Protein AF-A0A965NK00-F1 (afdb_monomer_lite)

Secondary structure (DSSP, 8-state):
--HHHHHHHHHHHHHHHHHHHHHHHHHHHHHHT-EEETTEEE--SS-TTT---HHHHHHHHHHHHHHHHHHHS-GGG---HHHHHHHHHHHHHHHHHHHHHHHHHHHHHHHHHHHTT-PPPP-HHHHHHHHHHHHHHHHHHHHH-GGGG-

Radius of gyration: 17.89 Å; chains: 1; bounding box: 49×31×50 Å

Structure (mmCIF, N/CA/C/O backbone):
data_AF-A0A965NK00-F1
#
_entry.id   AF-A0A965NK00-F1
#
loop_
_atom_site.group_PDB
_atom_site.id
_atom_site.type_symbol
_atom_site.label_atom_id
_atom_site.label_alt_id
_atom_site.label_comp_id
_atom_site.label_asym_id
_atom_site.label_entity_id
_atom_site.label_seq_id
_atom_site.pdbx_PDB_ins_code
_atom_site.Cartn_x
_atom_site.Cartn_y
_atom_site.Cartn_z
_atom_site.occupancy
_atom_site.B_iso_or_equiv
_atom_site.auth_seq_id
_atom_site.auth_comp_id
_atom_site.auth_asym_id
_atom_site.auth_atom_id
_atom_site.pdbx_PDB_model_num
ATOM 1 N N . MET A 1 1 ? -27.324 5.530 15.790 1.00 60.22 1 MET A N 1
ATOM 2 C CA . MET A 1 1 ? -26.565 5.442 14.524 1.00 60.22 1 MET A CA 1
ATOM 3 C C . MET A 1 1 ? -27.501 5.157 13.369 1.00 60.22 1 MET A C 1
ATOM 5 O O . MET A 1 1 ? -28.249 4.186 13.435 1.00 60.22 1 MET A O 1
ATOM 9 N N . HIS A 1 2 ? -27.479 5.992 12.333 1.00 68.94 2 HIS A N 1
ATOM 10 C CA . HIS A 1 2 ? -28.323 5.793 11.159 1.00 68.94 2 HIS A CA 1
ATOM 11 C C . HIS A 1 2 ? -27.858 4.538 10.379 1.00 68.94 2 HIS A C 1
ATOM 13 O O . HIS A 1 2 ? -26.652 4.320 10.225 1.00 68.94 2 HIS A O 1
ATOM 19 N N . PRO A 1 3 ? -28.763 3.690 9.854 1.00 71.50 3 PRO A N 1
ATOM 20 C CA . PRO A 1 3 ? -28.403 2.465 9.123 1.00 71.50 3 PRO A CA 1
ATOM 21 C C . PRO A 1 3 ? -27.603 2.701 7.826 1.00 71.50 3 PRO A C 1
ATOM 23 O O . PRO A 1 3 ? -27.086 1.749 7.236 1.00 71.50 3 PRO A O 1
ATOM 26 N N . SER A 1 4 ? -27.510 3.948 7.359 1.00 72.31 4 SER A N 1
ATOM 27 C CA . SER A 1 4 ? -26.648 4.393 6.258 1.00 72.31 4 SER A CA 1
ATOM 28 C C . SER A 1 4 ? -25.178 4.500 6.682 1.00 72.31 4 SER A C 1
ATOM 30 O O . SER A 1 4 ? -24.312 3.990 5.974 1.00 72.31 4 SER A O 1
ATOM 32 N N . THR A 1 5 ? -24.895 5.063 7.860 1.00 76.69 5 THR A N 1
ATOM 33 C CA . THR A 1 5 ? -23.535 5.245 8.402 1.00 76.69 5 THR A CA 1
ATOM 34 C C . THR A 1 5 ? -22.829 3.904 8.609 1.00 76.69 5 THR A C 1
ATOM 36 O O . THR A 1 5 ? -21.706 3.701 8.151 1.00 76.69 5 THR A O 1
ATOM 39 N N . LEU A 1 6 ? -23.533 2.925 9.188 1.00 77.38 6 LEU A N 1
ATOM 40 C CA . LEU A 1 6 ? -23.012 1.566 9.387 1.00 77.38 6 LEU A CA 1
ATOM 41 C C . LEU A 1 6 ? -22.688 0.850 8.066 1.00 77.38 6 LEU A C 1
ATOM 43 O O . LEU A 1 6 ? -21.729 0.082 7.993 1.00 77.38 6 LEU A O 1
ATOM 47 N N . ARG A 1 7 ? -23.471 1.096 7.007 1.00 83.44 7 ARG A N 1
ATOM 48 C CA . ARG A 1 7 ? -23.182 0.564 5.667 1.00 83.44 7 ARG A CA 1
ATOM 49 C C . ARG A 1 7 ? -21.949 1.229 5.060 1.00 83.44 7 ARG A C 1
ATOM 51 O O . ARG A 1 7 ? -21.112 0.521 4.507 1.00 83.44 7 ARG A O 1
ATOM 58 N N . GLY A 1 8 ? -21.812 2.546 5.213 1.00 84.06 8 GLY A N 1
ATOM 59 C CA . GLY A 1 8 ? -20.642 3.299 4.755 1.00 84.06 8 GLY A CA 1
ATOM 60 C C . GLY A 1 8 ? -19.336 2.754 5.332 1.00 84.06 8 GLY A C 1
ATOM 61 O O . GLY A 1 8 ? -18.409 2.465 4.580 1.00 84.06 8 GLY A O 1
ATOM 62 N N . ILE A 1 9 ? -19.299 2.497 6.642 1.00 85.12 9 ILE A N 1
ATOM 63 C CA . ILE A 1 9 ? -18.112 1.953 7.324 1.00 85.12 9 ILE A CA 1
ATOM 64 C C . ILE A 1 9 ? -17.756 0.550 6.809 1.00 85.12 9 ILE A C 1
ATOM 66 O O . ILE A 1 9 ? -16.584 0.257 6.573 1.00 85.12 9 ILE A O 1
ATOM 70 N N . ARG A 1 10 ? -18.752 -0.312 6.553 1.00 86.88 10 ARG A N 1
ATOM 71 C CA . ARG A 1 10 ? -18.509 -1.644 5.966 1.00 86.88 10 ARG A CA 1
ATOM 72 C C . ARG A 1 10 ? -17.909 -1.555 4.565 1.00 86.88 10 ARG A C 1
ATOM 74 O O . ARG A 1 10 ? -16.939 -2.253 4.281 1.00 86.88 10 ARG A O 1
ATOM 81 N N . TYR A 1 11 ? -18.450 -0.694 3.702 1.00 89.31 11 TYR A N 1
ATOM 82 C CA . TYR A 1 11 ? -17.901 -0.498 2.359 1.00 89.31 11 TYR A CA 1
ATOM 83 C C . TYR A 1 11 ? -16.493 0.088 2.396 1.00 89.31 11 TYR A C 1
ATOM 85 O O . TYR A 1 11 ? -15.625 -0.392 1.671 1.00 89.31 11 TYR A O 1
ATOM 93 N N . ALA A 1 12 ? -16.242 1.055 3.280 1.00 89.62 12 ALA A N 1
ATOM 94 C CA . ALA A 1 12 ? -14.910 1.607 3.485 1.00 89.62 12 ALA A CA 1
ATOM 95 C C . ALA A 1 12 ? -13.924 0.510 3.919 1.00 89.62 12 ALA A C 1
ATOM 97 O O . ALA A 1 12 ? -12.826 0.411 3.376 1.00 89.62 12 ALA A O 1
ATOM 98 N N . ARG A 1 13 ? -14.344 -0.401 4.805 1.00 92.00 13 ARG A N 1
ATOM 99 C CA . ARG A 1 13 ? -13.512 -1.533 5.221 1.00 92.00 13 ARG A CA 1
ATOM 100 C C . ARG A 1 13 ? -13.238 -2.524 4.086 1.00 92.00 13 ARG A C 1
ATOM 102 O O . ARG A 1 13 ? -12.105 -2.981 3.951 1.00 92.00 13 ARG A O 1
ATOM 109 N N . TYR A 1 14 ? -14.226 -2.832 3.244 1.00 93.38 14 TYR A N 1
ATOM 110 C CA . TYR A 1 14 ? -13.995 -3.649 2.046 1.00 93.38 14 TYR A CA 1
ATOM 111 C C . TYR A 1 14 ? -13.045 -2.970 1.057 1.00 93.38 14 TYR A C 1
ATOM 113 O O . T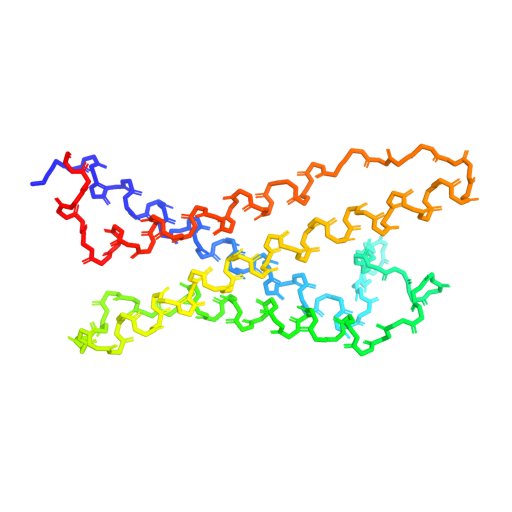YR A 1 14 ? -12.162 -3.633 0.516 1.00 93.38 14 TYR A O 1
ATOM 121 N N . ALA A 1 15 ? -13.167 -1.654 0.869 1.00 93.12 15 ALA A N 1
ATOM 122 C CA . ALA A 1 15 ? -12.241 -0.883 0.049 1.00 93.12 15 ALA A CA 1
ATOM 123 C C . ALA A 1 15 ? -10.810 -0.927 0.614 1.00 93.12 15 ALA A C 1
ATOM 125 O O . ALA A 1 15 ? -9.867 -1.125 -0.148 1.00 93.12 15 ALA A O 1
ATOM 126 N N . SER A 1 16 ? -10.637 -0.840 1.940 1.00 94.12 16 SER A N 1
ATOM 127 C CA . SER A 1 16 ? -9.339 -1.043 2.600 1.00 94.12 16 SER A CA 1
ATOM 128 C C . SER A 1 16 ? -8.753 -2.427 2.330 1.00 94.12 16 SER A C 1
ATOM 130 O O . SER A 1 16 ? -7.563 -2.534 2.049 1.00 94.12 16 SER A O 1
ATOM 132 N N . TYR A 1 17 ? -9.564 -3.490 2.381 1.00 95.12 17 TYR A N 1
ATOM 133 C CA . TYR A 1 17 ? -9.090 -4.842 2.071 1.00 95.12 17 TYR A CA 1
ATOM 134 C C . TYR A 1 17 ? -8.691 -5.000 0.607 1.00 95.12 17 TYR A C 1
ATOM 136 O O . TYR A 1 17 ? -7.652 -5.590 0.326 1.00 95.12 17 TYR A O 1
ATOM 144 N N . LEU A 1 18 ? -9.475 -4.441 -0.318 1.00 95.94 18 LEU A N 1
ATOM 145 C CA . LEU A 1 18 ? -9.139 -4.444 -1.738 1.00 95.94 18 LEU A CA 1
ATOM 146 C C . LEU A 1 18 ? -7.828 -3.692 -1.994 1.00 95.94 18 LEU A C 1
ATOM 148 O O . LEU A 1 18 ? -6.961 -4.190 -2.707 1.00 95.94 18 LEU A O 1
ATOM 152 N N . PHE A 1 19 ? -7.665 -2.520 -1.380 1.00 96.50 19 PHE A N 1
ATOM 153 C CA . PHE A 1 19 ? -6.442 -1.734 -1.484 1.00 96.50 19 PHE A CA 1
ATOM 154 C C . PHE A 1 19 ? -5.233 -2.479 -0.904 1.00 96.50 19 PHE A C 1
ATOM 156 O O . PHE A 1 19 ? -4.200 -2.563 -1.563 1.00 96.50 19 PHE A O 1
ATOM 163 N N . ALA A 1 20 ? -5.371 -3.084 0.279 1.00 96.44 20 ALA A N 1
ATOM 164 C CA . ALA A 1 20 ? -4.313 -3.878 0.897 1.00 96.44 20 ALA A CA 1
ATOM 165 C C . ALA A 1 20 ? -3.916 -5.090 0.036 1.00 96.44 20 ALA A C 1
ATOM 167 O O . ALA A 1 20 ? -2.730 -5.347 -0.157 1.00 96.44 20 ALA A O 1
ATOM 168 N N . ALA A 1 21 ? -4.897 -5.803 -0.526 1.00 96.50 21 ALA A N 1
ATOM 169 C CA . ALA A 1 21 ? -4.646 -6.906 -1.448 1.00 96.50 21 ALA A CA 1
ATOM 170 C C . ALA A 1 21 ? -3.918 -6.430 -2.713 1.00 96.50 21 ALA A C 1
ATOM 172 O O . ALA A 1 21 ? -2.971 -7.079 -3.151 1.00 96.50 21 ALA A O 1
ATOM 173 N N . LEU A 1 22 ? -4.312 -5.278 -3.263 1.00 95.12 22 LEU A N 1
ATOM 174 C CA . LEU A 1 22 ? -3.679 -4.690 -4.440 1.00 95.12 22 LEU A CA 1
ATOM 175 C C . LEU A 1 22 ? -2.210 -4.338 -4.180 1.00 95.12 22 LEU A C 1
ATOM 177 O O . LEU A 1 22 ? -1.349 -4.756 -4.948 1.00 95.12 22 LEU A O 1
ATOM 181 N N . ILE A 1 23 ? -1.897 -3.605 -3.107 1.00 95.38 23 ILE A N 1
ATOM 182 C CA . ILE A 1 23 ? -0.504 -3.217 -2.825 1.00 95.38 23 ILE A CA 1
ATOM 183 C C . ILE A 1 23 ? 0.364 -4.428 -2.458 1.00 95.38 23 ILE A C 1
ATOM 185 O O . ILE A 1 23 ? 1.520 -4.484 -2.869 1.00 95.38 23 ILE A O 1
ATOM 189 N N . ALA A 1 24 ? -0.192 -5.430 -1.766 1.00 95.50 24 ALA A N 1
ATOM 190 C CA . ALA A 1 24 ? 0.512 -6.682 -1.500 1.00 95.50 24 ALA A CA 1
ATOM 191 C C . ALA A 1 24 ? 0.806 -7.438 -2.803 1.00 95.50 24 ALA A C 1
ATOM 193 O O . ALA A 1 24 ? 1.931 -7.888 -3.005 1.00 95.50 24 ALA A O 1
ATOM 194 N N . ALA A 1 25 ? -0.174 -7.529 -3.708 1.00 93.25 25 ALA A N 1
ATOM 195 C CA . ALA A 1 25 ? 0.006 -8.151 -5.015 1.00 93.25 25 ALA A CA 1
ATOM 196 C C . ALA A 1 25 ? 1.066 -7.422 -5.850 1.00 93.25 25 ALA A C 1
ATOM 198 O O . ALA A 1 25 ? 1.888 -8.084 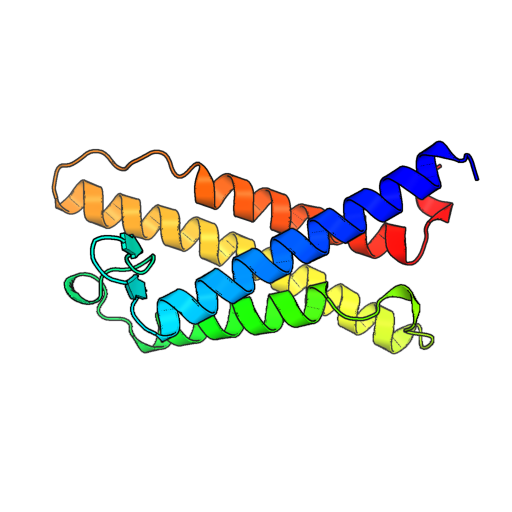-6.472 1.00 93.25 25 ALA A O 1
ATOM 199 N N . LEU A 1 26 ? 1.097 -6.084 -5.823 1.00 91.75 26 LEU A N 1
ATOM 200 C CA . LEU A 1 26 ? 2.142 -5.297 -6.487 1.00 91.75 26 LEU A CA 1
ATOM 201 C C . LEU A 1 26 ? 3.531 -5.588 -5.904 1.00 91.75 26 LEU A C 1
ATOM 203 O O . LEU A 1 26 ? 4.458 -5.847 -6.665 1.00 91.75 26 LEU A O 1
ATOM 207 N N . GLY A 1 27 ? 3.668 -5.610 -4.574 1.00 91.25 27 GLY A N 1
ATOM 208 C CA . GLY A 1 27 ? 4.938 -5.934 -3.919 1.00 91.25 27 GLY A CA 1
ATOM 209 C C . GLY A 1 27 ? 5.424 -7.353 -4.236 1.00 91.25 27 GLY A C 1
ATOM 210 O O . GLY A 1 27 ? 6.602 -7.556 -4.510 1.00 91.25 27 GLY A O 1
ATOM 211 N N . VAL A 1 28 ? 4.523 -8.339 -4.258 1.00 91.25 28 VAL A N 1
ATOM 212 C CA . VAL A 1 28 ? 4.861 -9.726 -4.626 1.00 91.25 28 VAL A CA 1
ATOM 213 C C . VAL A 1 28 ? 5.222 -9.838 -6.107 1.00 91.25 28 VAL A C 1
ATOM 215 O O . VAL A 1 28 ? 6.209 -10.488 -6.442 1.00 91.25 28 VAL A O 1
ATOM 218 N N . LEU A 1 29 ? 4.456 -9.201 -6.992 1.00 90.06 29 LEU A N 1
ATOM 219 C CA . LEU A 1 29 ? 4.711 -9.208 -8.432 1.00 90.06 29 LEU A CA 1
ATOM 220 C C . LEU A 1 29 ? 6.103 -8.649 -8.752 1.00 90.06 29 LEU A C 1
ATOM 222 O O . LEU A 1 29 ? 6.838 -9.256 -9.531 1.00 90.06 29 LEU A O 1
ATOM 226 N N . ASP A 1 30 ? 6.473 -7.531 -8.129 1.00 86.62 30 ASP A N 1
ATOM 227 C CA . ASP A 1 30 ? 7.781 -6.905 -8.323 1.00 86.62 30 ASP A CA 1
ATOM 228 C C . ASP A 1 30 ? 8.919 -7.762 -7.732 1.00 86.62 30 ASP A C 1
ATOM 230 O O . ASP A 1 30 ? 9.973 -7.878 -8.358 1.00 86.62 30 ASP A O 1
ATOM 234 N N . LEU A 1 31 ? 8.706 -8.448 -6.597 1.00 85.44 31 LEU A N 1
ATOM 235 C CA . LEU A 1 31 ? 9.689 -9.389 -6.029 1.00 85.44 31 LEU A CA 1
ATOM 236 C C . LEU A 1 31 ? 9.942 -10.613 -6.916 1.00 85.44 31 LEU A C 1
ATOM 238 O O . LEU A 1 31 ? 11.064 -11.115 -6.953 1.00 85.44 31 LEU A O 1
ATOM 242 N N . VAL A 1 32 ? 8.913 -11.103 -7.609 1.00 86.00 32 VAL A N 1
ATOM 243 C CA . VAL A 1 32 ? 9.011 -12.272 -8.502 1.00 86.00 32 VAL A CA 1
ATOM 244 C C . VAL A 1 32 ? 9.499 -11.876 -9.907 1.00 86.00 32 VAL A C 1
ATOM 246 O O . VAL A 1 32 ? 9.853 -12.741 -10.705 1.00 86.00 32 VAL A O 1
ATOM 249 N N . GLY A 1 33 ? 9.604 -10.574 -10.202 1.00 81.25 33 GLY A N 1
ATOM 250 C CA . GLY A 1 33 ? 10.085 -10.067 -11.491 1.00 81.25 33 GLY A CA 1
ATOM 251 C C . GLY A 1 33 ? 9.017 -10.049 -12.588 1.00 81.25 33 GLY A C 1
ATOM 252 O O . GLY A 1 33 ? 9.349 -10.084 -13.772 1.00 81.25 33 GLY A O 1
ATOM 253 N N . GLY A 1 34 ? 7.740 -9.977 -12.206 1.00 82.38 34 GLY A N 1
ATOM 254 C CA . GLY A 1 34 ? 6.593 -10.049 -13.108 1.00 82.38 34 GLY A CA 1
ATOM 255 C C . GLY A 1 34 ? 5.931 -11.426 -13.137 1.00 82.38 34 GLY A C 1
ATOM 256 O O . GLY A 1 34 ? 6.356 -12.374 -12.479 1.00 82.38 34 GLY A O 1
ATOM 257 N N . TRP A 1 35 ? 4.848 -11.532 -13.903 1.00 82.75 35 TRP A N 1
ATOM 258 C CA . TRP A 1 35 ? 4.101 -12.775 -14.071 1.00 82.75 35 TRP A CA 1
ATOM 259 C C . TRP A 1 35 ? 3.862 -13.045 -15.551 1.00 82.75 35 TRP A C 1
ATOM 261 O O . TRP A 1 35 ? 3.391 -12.175 -16.282 1.00 82.75 35 TRP A O 1
ATOM 271 N N . ALA A 1 36 ? 4.154 -14.261 -16.002 1.00 82.44 36 ALA A N 1
ATOM 272 C CA . ALA A 1 36 ? 3.885 -14.693 -17.366 1.00 82.44 36 ALA A CA 1
ATOM 273 C C . ALA A 1 36 ? 3.129 -16.024 -17.344 1.00 82.44 36 ALA A C 1
ATOM 275 O O . ALA A 1 36 ? 3.608 -17.003 -16.778 1.00 82.44 36 ALA A O 1
ATOM 276 N N . TRP A 1 37 ? 1.959 -16.070 -17.979 1.00 80.38 37 TRP A N 1
ATOM 277 C CA . TRP A 1 37 ? 1.228 -17.308 -18.227 1.00 80.38 37 TRP A CA 1
ATOM 278 C C . TRP A 1 37 ? 0.730 -17.345 -19.673 1.00 80.38 37 TRP A C 1
ATOM 280 O O . TRP A 1 37 ? -0.217 -16.652 -20.046 1.00 80.38 37 TRP A O 1
ATOM 290 N N . GLY A 1 38 ? 1.389 -18.153 -20.509 1.00 82.38 38 GLY A N 1
ATOM 291 C CA . GLY A 1 38 ? 1.099 -18.202 -21.943 1.00 82.38 38 GLY A CA 1
ATOM 292 C C . GLY A 1 38 ? 1.292 -16.826 -22.588 1.00 82.38 38 GLY A C 1
ATOM 293 O O . GLY A 1 38 ? 2.349 -16.221 -22.449 1.00 82.38 38 GLY A O 1
ATOM 294 N N . SER A 1 39 ? 0.260 -16.314 -23.264 1.00 82.25 39 SER A N 1
ATOM 295 C CA . SER A 1 39 ? 0.262 -14.970 -23.869 1.00 82.25 39 SER A CA 1
ATOM 296 C C . SER A 1 39 ? -0.020 -13.835 -22.877 1.00 82.25 39 SER A C 1
ATOM 298 O O . SER A 1 39 ? 0.067 -12.665 -23.246 1.00 82.25 39 SER A O 1
ATOM 300 N N . PHE A 1 40 ? -0.388 -14.148 -21.633 1.00 82.50 40 PHE A N 1
ATOM 301 C CA . PHE A 1 40 ? -0.669 -13.148 -20.614 1.00 82.50 40 PHE A CA 1
ATOM 302 C C . PHE A 1 40 ? 0.617 -12.795 -19.867 1.00 82.50 40 PHE A C 1
ATOM 304 O O . PHE A 1 40 ? 1.133 -13.598 -19.090 1.00 82.50 40 PHE A O 1
ATOM 311 N N . HIS A 1 41 ? 1.138 -11.593 -20.111 1.00 81.19 41 HIS A N 1
ATOM 312 C CA . HIS A 1 41 ? 2.342 -11.091 -19.462 1.00 81.19 41 HIS A CA 1
ATOM 313 C C . HIS A 1 41 ? 2.034 -9.812 -18.685 1.00 81.19 41 HIS A C 1
ATOM 315 O O . HIS A 1 41 ? 1.634 -8.801 -19.263 1.00 81.19 41 HIS A O 1
ATOM 321 N N . ILE A 1 42 ? 2.232 -9.868 -17.371 1.00 81.81 42 ILE A N 1
ATOM 322 C CA . ILE A 1 42 ? 2.213 -8.707 -16.493 1.00 81.81 42 ILE A CA 1
ATOM 323 C C . ILE A 1 42 ? 3.674 -8.359 -16.187 1.00 81.81 42 ILE A C 1
ATOM 325 O O . ILE A 1 42 ? 4.315 -9.078 -15.411 1.00 81.81 42 ILE A O 1
ATOM 329 N N . PRO A 1 43 ? 4.217 -7.281 -16.780 1.00 79.69 43 PRO A N 1
ATOM 330 C CA . PRO A 1 43 ? 5.565 -6.844 -16.458 1.00 79.69 43 PRO A CA 1
ATOM 331 C C . PRO A 1 43 ? 5.619 -6.293 -15.023 1.00 79.69 43 PRO A C 1
ATOM 333 O O . PRO A 1 43 ? 4.615 -5.763 -14.532 1.00 79.69 43 PRO A O 1
ATOM 336 N N . PRO A 1 44 ? 6.783 -6.364 -14.354 1.00 81.50 44 PRO A N 1
ATOM 337 C CA . PRO A 1 44 ? 6.989 -5.657 -13.094 1.00 81.50 44 PRO A CA 1
ATOM 338 C C . PRO A 1 44 ? 6.838 -4.138 -13.299 1.00 81.50 44 PRO A C 1
ATOM 340 O O . PRO A 1 44 ? 7.036 -3.617 -14.404 1.00 81.50 44 PRO A O 1
ATOM 343 N N . ARG A 1 45 ? 6.516 -3.391 -12.235 1.00 79.31 45 ARG A N 1
ATOM 344 C CA . ARG A 1 45 ? 6.405 -1.913 -12.278 1.00 79.31 45 ARG A CA 1
ATOM 345 C C . ARG A 1 45 ? 7.699 -1.234 -12.710 1.00 79.31 45 ARG A C 1
ATOM 347 O O . ARG A 1 45 ? 7.641 -0.115 -13.236 1.00 79.31 45 ARG A O 1
ATOM 354 N N . TRP A 1 46 ? 8.822 -1.897 -12.455 1.00 73.62 46 TRP A N 1
ATOM 355 C CA . TRP A 1 46 ? 10.171 -1.467 -12.780 1.00 73.62 46 TRP A CA 1
ATOM 356 C C . TRP A 1 46 ? 10.871 -2.521 -13.628 1.00 73.62 46 TRP A C 1
ATOM 358 O O . TRP A 1 46 ? 10.930 -3.688 -13.252 1.00 73.62 46 TRP A O 1
ATOM 368 N N . GLN A 1 47 ? 11.422 -2.106 -14.768 1.00 67.94 47 GLN A N 1
ATOM 369 C CA . GLN A 1 47 ? 12.195 -2.997 -15.627 1.00 67.94 47 GLN A CA 1
ATOM 370 C C . GLN A 1 47 ? 13.632 -3.119 -15.087 1.00 67.94 47 GLN A C 1
ATOM 372 O O . GLN A 1 47 ? 14.294 -2.084 -14.932 1.00 67.94 47 GLN A O 1
ATOM 377 N N . PRO A 1 48 ? 14.139 -4.345 -14.842 1.00 58.53 48 PRO A N 1
ATOM 378 C CA . PRO A 1 48 ? 15.474 -4.575 -14.277 1.00 58.53 48 PRO A CA 1
ATOM 379 C C . PRO A 1 48 ? 16.604 -3.921 -15.081 1.00 58.53 48 PRO A C 1
ATOM 381 O O . PRO A 1 48 ? 17.610 -3.508 -14.517 1.00 58.53 48 PRO A O 1
ATOM 384 N N . GLU A 1 49 ? 16.414 -3.781 -16.393 1.00 63.34 49 GLU A N 1
ATOM 385 C CA . GLU A 1 49 ? 17.392 -3.210 -17.327 1.00 63.34 49 GLU A CA 1
ATOM 386 C C . GLU A 1 49 ? 17.600 -1.698 -17.144 1.00 63.34 49 GLU A C 1
ATOM 388 O O . GLU A 1 49 ? 18.602 -1.150 -17.591 1.00 63.34 49 GLU A O 1
ATOM 393 N N . THR A 1 50 ? 16.663 -1.016 -16.476 1.00 63.44 50 THR A N 1
ATOM 394 C CA . THR A 1 50 ? 16.662 0.452 -16.331 1.00 63.44 50 THR A CA 1
ATOM 395 C C . THR A 1 50 ? 16.999 0.944 -14.924 1.00 63.44 50 THR A C 1
ATOM 397 O O . THR A 1 50 ? 17.279 2.129 -14.749 1.00 63.44 50 THR A O 1
ATOM 400 N N . VAL A 1 51 ? 16.981 0.071 -13.908 1.00 62.94 51 VAL A N 1
ATOM 401 C CA . VAL A 1 51 ? 17.095 0.470 -12.495 1.00 62.94 51 VAL A CA 1
ATOM 402 C C . VAL A 1 51 ? 18.240 -0.271 -11.807 1.00 62.94 51 VAL A C 1
ATOM 404 O O . VAL A 1 51 ? 18.126 -1.441 -11.458 1.00 62.94 51 VAL A O 1
ATOM 407 N N . HIS A 1 52 ? 19.329 0.445 -11.522 1.00 65.50 52 HIS A N 1
ATOM 408 C CA . HIS A 1 52 ? 20.525 -0.094 -10.856 1.00 65.50 52 HIS A CA 1
ATOM 409 C C . HIS A 1 52 ? 20.460 -0.091 -9.312 1.00 65.50 52 HIS A C 1
ATOM 411 O O . HIS A 1 52 ? 21.489 -0.219 -8.651 1.00 65.50 52 HIS A O 1
ATOM 417 N N . TYR A 1 53 ? 19.268 0.026 -8.714 1.00 69.88 53 TYR A N 1
ATOM 418 C CA . TYR A 1 53 ? 19.076 0.058 -7.253 1.00 69.88 53 TYR A CA 1
ATOM 419 C C . TYR A 1 53 ? 18.233 -1.129 -6.748 1.00 69.88 53 TYR A C 1
ATOM 421 O O . TYR A 1 53 ? 17.138 -0.925 -6.216 1.00 69.88 53 TYR A O 1
ATOM 429 N N . PRO A 1 54 ? 18.720 -2.379 -6.880 1.00 77.50 54 PRO A N 1
ATOM 430 C CA . PRO A 1 54 ? 17.940 -3.574 -6.546 1.00 77.50 54 PRO A CA 1
ATOM 431 C C . PRO A 1 54 ? 17.526 -3.617 -5.070 1.00 77.50 54 PRO A C 1
ATOM 433 O O . PRO A 1 54 ? 16.418 -4.041 -4.753 1.00 77.50 54 PRO A O 1
ATOM 436 N N . LEU A 1 55 ? 18.374 -3.117 -4.164 1.00 82.62 55 LEU A N 1
ATOM 437 C CA . LEU A 1 55 ? 18.066 -3.078 -2.734 1.00 82.62 55 LEU A CA 1
ATOM 438 C C . LEU A 1 55 ? 16.899 -2.131 -2.419 1.00 82.62 55 LEU A C 1
ATOM 440 O O . LEU A 1 55 ? 16.013 -2.487 -1.649 1.00 82.62 55 LEU A O 1
ATOM 444 N N . ALA A 1 56 ? 16.880 -0.939 -3.021 1.00 82.62 56 ALA A N 1
ATOM 445 C CA . ALA A 1 56 ? 15.798 0.024 -2.815 1.00 82.62 56 ALA A CA 1
ATOM 446 C C . ALA A 1 56 ? 14.457 -0.543 -3.296 1.00 82.62 56 ALA A C 1
ATOM 448 O O . ALA A 1 56 ? 13.456 -0.431 -2.592 1.00 82.62 56 ALA A O 1
ATOM 449 N N . LEU A 1 57 ? 14.472 -1.232 -4.441 1.00 82.88 57 LEU A N 1
ATOM 450 C CA . LEU A 1 57 ? 13.295 -1.887 -4.998 1.00 82.88 57 LEU A CA 1
ATOM 451 C C . LEU A 1 57 ? 12.763 -3.000 -4.086 1.00 82.88 57 LEU A C 1
ATOM 453 O O . LEU A 1 57 ? 11.567 -3.075 -3.817 1.00 82.88 57 LEU A O 1
ATOM 457 N N . GLN A 1 58 ? 13.653 -3.842 -3.555 1.00 85.69 58 GLN A N 1
ATOM 458 C CA . GLN A 1 58 ? 13.266 -4.889 -2.610 1.00 85.69 58 GLN A CA 1
ATOM 459 C C . GLN A 1 58 ? 12.678 -4.302 -1.323 1.00 85.69 58 GLN A C 1
ATOM 461 O O . GLN A 1 58 ? 11.660 -4.793 -0.837 1.00 85.69 58 GLN A O 1
ATOM 466 N N . MET A 1 59 ? 13.281 -3.237 -0.782 1.00 89.88 59 MET A N 1
ATOM 467 C CA . MET A 1 59 ? 12.751 -2.546 0.397 1.00 89.88 59 MET A CA 1
ATOM 468 C C . MET A 1 59 ? 11.360 -1.961 0.140 1.00 89.88 59 MET A C 1
ATOM 470 O O . MET A 1 59 ? 10.492 -2.078 1.001 1.00 89.88 59 MET A O 1
ATOM 474 N N . GLU A 1 60 ? 11.126 -1.382 -1.040 1.00 90.81 60 GLU A N 1
ATOM 475 C CA . GLU A 1 60 ? 9.810 -0.883 -1.452 1.00 90.81 60 GLU A CA 1
ATOM 476 C C . GLU A 1 60 ? 8.761 -2.006 -1.476 1.00 90.81 60 GLU A C 1
ATOM 478 O O . GLU A 1 60 ? 7.672 -1.857 -0.917 1.00 90.81 60 GLU A O 1
ATOM 483 N N . CYS A 1 61 ? 9.108 -3.162 -2.046 1.00 91.31 61 CYS A N 1
ATOM 484 C CA . CYS A 1 61 ? 8.204 -4.308 -2.113 1.00 91.31 61 CYS A CA 1
ATOM 485 C C . CYS A 1 61 ? 7.837 -4.835 -0.721 1.00 91.31 61 CYS A C 1
ATOM 487 O O . CYS A 1 61 ? 6.661 -5.055 -0.417 1.00 91.31 61 CYS A O 1
ATOM 489 N N . TRP A 1 62 ? 8.835 -5.003 0.153 1.00 93.19 62 TRP A N 1
ATOM 490 C CA . TRP A 1 62 ? 8.604 -5.409 1.539 1.00 93.19 62 TRP A CA 1
ATOM 491 C C . TRP A 1 62 ? 7.767 -4.384 2.294 1.00 93.19 62 TRP A C 1
ATOM 493 O O . TRP A 1 62 ? 6.854 -4.753 3.033 1.00 93.19 62 TRP A O 1
ATOM 503 N N . PHE A 1 63 ? 8.028 -3.098 2.074 1.00 95.50 63 PHE A N 1
ATOM 504 C CA . PHE A 1 63 ? 7.234 -2.021 2.642 1.00 95.50 63 PHE A CA 1
ATOM 505 C C . PHE A 1 63 ? 5.757 -2.120 2.226 1.00 95.50 63 PHE A C 1
ATOM 507 O O . PHE A 1 63 ? 4.892 -2.006 3.095 1.00 95.50 63 PHE A O 1
ATOM 514 N N . PHE A 1 64 ? 5.440 -2.418 0.959 1.00 94.44 64 PHE A N 1
ATOM 515 C CA . PHE A 1 64 ? 4.047 -2.610 0.521 1.00 94.44 64 PHE A CA 1
ATOM 516 C C . PHE A 1 64 ? 3.373 -3.787 1.227 1.00 94.44 64 PHE A C 1
ATOM 518 O O . PHE A 1 64 ? 2.222 -3.668 1.649 1.00 94.44 64 PHE A O 1
ATOM 525 N N . ILE A 1 65 ? 4.090 -4.899 1.408 1.00 95.00 65 ILE A N 1
ATOM 526 C CA . ILE A 1 65 ? 3.579 -6.074 2.123 1.00 95.00 65 ILE A CA 1
ATOM 527 C C . ILE A 1 65 ? 3.307 -5.729 3.594 1.00 95.00 65 ILE A C 1
ATOM 529 O O . ILE A 1 65 ? 2.215 -5.994 4.099 1.00 95.00 65 ILE A O 1
ATOM 533 N N . PHE A 1 66 ? 4.253 -5.088 4.286 1.00 96.06 66 PHE A N 1
ATOM 534 C CA . PHE A 1 66 ? 4.055 -4.678 5.679 1.00 96.06 66 PHE A CA 1
ATOM 535 C C . PHE A 1 66 ? 2.928 -3.656 5.829 1.00 96.06 66 PHE A C 1
ATOM 537 O O . PHE A 1 66 ? 2.137 -3.747 6.771 1.00 96.06 66 PHE A O 1
ATOM 544 N N . TYR A 1 67 ? 2.807 -2.718 4.890 1.00 97.06 67 TYR A N 1
ATOM 545 C CA . TYR A 1 67 ? 1.716 -1.753 4.889 1.00 97.06 67 TYR A CA 1
ATOM 546 C C . TYR A 1 67 ? 0.356 -2.432 4.689 1.00 97.06 67 TYR A C 1
ATOM 548 O O . TYR A 1 67 ? -0.589 -2.132 5.420 1.00 97.06 67 TYR A O 1
ATOM 556 N N . ALA A 1 68 ? 0.261 -3.409 3.782 1.00 96.50 68 ALA A N 1
ATOM 557 C CA . ALA A 1 68 ? -0.948 -4.208 3.592 1.00 96.50 68 ALA A CA 1
ATOM 558 C C . ALA A 1 68 ? -1.357 -4.948 4.871 1.00 96.50 68 ALA A C 1
ATOM 560 O O . ALA A 1 68 ? -2.522 -4.899 5.269 1.00 96.50 68 ALA A O 1
ATOM 561 N N . LEU A 1 69 ? -0.400 -5.592 5.547 1.00 95.50 69 LEU A N 1
ATOM 562 C CA . LEU A 1 69 ? -0.648 -6.286 6.812 1.00 95.50 69 LEU A CA 1
ATOM 563 C C . LEU A 1 69 ? -1.161 -5.325 7.890 1.00 95.50 69 LEU A C 1
ATOM 565 O O . LEU A 1 69 ? -2.107 -5.650 8.610 1.00 95.50 69 LEU A O 1
ATOM 569 N N . LEU A 1 70 ? -0.588 -4.122 7.962 1.00 95.44 70 LEU A N 1
ATOM 570 C CA . LEU A 1 70 ? -1.028 -3.083 8.889 1.00 95.44 70 LEU A CA 1
ATOM 571 C C . LEU A 1 70 ? -2.465 -2.619 8.597 1.00 95.44 70 LEU A C 1
ATOM 573 O O . LEU A 1 70 ? -3.251 -2.432 9.523 1.00 95.44 70 LEU A O 1
ATOM 577 N N . ILE A 1 71 ? -2.850 -2.490 7.325 1.00 94.50 71 ILE A N 1
ATOM 578 C CA . ILE A 1 71 ? -4.222 -2.129 6.932 1.00 94.50 71 ILE A CA 1
ATOM 579 C C . ILE A 1 71 ? -5.213 -3.252 7.285 1.00 94.50 71 ILE A C 1
ATOM 581 O O . ILE A 1 71 ? -6.302 -2.983 7.807 1.00 94.50 71 ILE A O 1
ATOM 585 N N . ILE A 1 72 ? -4.843 -4.512 7.036 1.00 94.94 72 ILE A N 1
ATOM 586 C CA . ILE A 1 72 ? -5.699 -5.690 7.265 1.00 94.94 72 ILE A CA 1
ATOM 587 C C . ILE A 1 72 ? -5.846 -6.017 8.754 1.00 94.94 72 ILE A C 1
ATOM 589 O O . ILE A 1 72 ? -6.824 -6.669 9.129 1.00 94.94 72 ILE A O 1
ATOM 593 N N . ALA A 1 73 ? -4.939 -5.528 9.606 1.00 91.94 73 ALA A N 1
ATOM 594 C CA . ALA A 1 73 ? -4.962 -5.754 11.046 1.00 91.94 73 ALA A CA 1
ATOM 595 C C . ALA A 1 73 ? -6.376 -5.585 11.649 1.00 91.94 73 ALA A C 1
ATOM 597 O O . ALA A 1 73 ? -7.167 -4.759 11.177 1.00 91.94 73 ALA A O 1
ATOM 598 N N . PRO A 1 74 ? -6.740 -6.362 12.685 1.00 89.69 74 PRO A N 1
ATOM 599 C CA . PRO A 1 74 ? -8.079 -6.330 13.263 1.00 89.69 74 PRO A CA 1
ATOM 600 C C . PRO A 1 74 ? -8.257 -5.110 14.183 1.00 89.69 74 PRO A C 1
ATOM 602 O O . PRO A 1 74 ? -8.365 -5.254 15.398 1.00 89.69 74 PRO A O 1
ATOM 605 N N . TRP A 1 75 ? -8.302 -3.907 13.600 1.00 87.88 75 TRP A N 1
ATOM 606 C CA . TRP A 1 75 ? -8.369 -2.615 14.301 1.00 87.88 75 TRP A CA 1
ATOM 607 C C . TRP A 1 75 ? -9.509 -2.514 15.323 1.00 87.88 75 TRP A C 1
ATOM 609 O O . TRP A 1 75 ? -9.339 -1.901 16.373 1.00 87.88 75 TRP A O 1
ATOM 619 N N . GLU A 1 76 ? -10.640 -3.172 15.064 1.00 84.81 76 GLU A N 1
ATOM 620 C CA . GLU A 1 76 ? -11.790 -3.241 15.977 1.00 84.81 76 GLU A CA 1
ATOM 621 C C . GLU A 1 76 ? -11.491 -4.033 17.261 1.00 84.81 76 GLU A C 1
ATOM 623 O O . GLU A 1 76 ? -12.044 -3.733 18.318 1.00 84.81 76 GLU A O 1
ATOM 628 N N . LYS A 1 77 ? -10.603 -5.035 17.186 1.00 85.69 77 LYS A N 1
ATOM 629 C CA . LYS A 1 77 ? -10.310 -5.977 18.280 1.00 85.69 77 LYS A CA 1
ATOM 630 C C . LYS A 1 77 ? -9.169 -5.521 19.192 1.00 85.69 77 LYS A C 1
ATOM 632 O O . LYS A 1 77 ? -8.928 -6.156 20.216 1.00 85.69 77 LYS A O 1
ATOM 637 N N . ILE A 1 78 ? -8.458 -4.446 18.848 1.00 87.69 78 ILE A N 1
ATOM 638 C CA . ILE A 1 78 ? -7.353 -3.923 19.661 1.00 87.69 78 ILE A CA 1
ATOM 639 C C . ILE A 1 78 ? -7.950 -3.220 20.888 1.00 87.69 78 ILE A C 1
ATOM 641 O O . ILE A 1 78 ? -8.440 -2.098 20.791 1.00 87.69 78 ILE A O 1
ATOM 645 N N . GLN A 1 79 ? -7.951 -3.899 22.038 1.00 81.75 79 GLN A N 1
ATOM 646 C CA . GLN A 1 79 ? -8.530 -3.370 23.280 1.00 81.75 79 GLN A CA 1
ATOM 647 C C . GLN A 1 79 ? -7.613 -2.370 23.998 1.00 81.75 79 GLN A C 1
ATOM 649 O O . GLN A 1 79 ? -8.107 -1.443 24.632 1.00 81.75 79 GLN A O 1
ATOM 654 N N . ASP A 1 80 ? -6.291 -2.536 23.890 1.00 90.81 80 ASP A N 1
ATOM 655 C CA . ASP A 1 80 ? -5.326 -1.639 24.531 1.00 90.81 80 ASP A CA 1
ATOM 656 C C . ASP A 1 80 ? -5.180 -0.328 23.743 1.00 90.81 80 ASP A C 1
ATOM 658 O O . ASP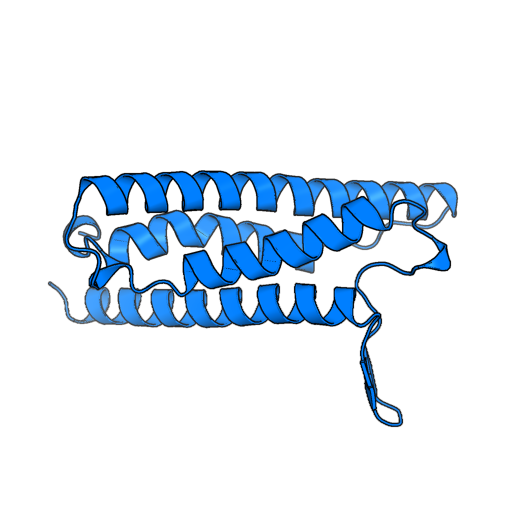 A 1 80 ? -4.623 -0.297 22.641 1.00 90.81 80 ASP A O 1
ATOM 662 N N . GLU A 1 81 ? -5.638 0.768 24.349 1.00 88.88 81 GLU A N 1
ATOM 663 C CA . GLU A 1 81 ? -5.572 2.122 23.796 1.00 88.88 81 GLU A CA 1
ATOM 664 C C . GLU A 1 81 ? -4.131 2.558 23.481 1.00 88.88 81 GLU A C 1
ATOM 666 O O . GLU A 1 81 ? -3.885 3.232 22.477 1.00 88.88 81 GLU A O 1
ATOM 671 N N . LYS A 1 82 ? -3.143 2.157 24.295 1.00 91.50 82 LYS A N 1
ATOM 672 C CA . LYS A 1 82 ? -1.736 2.519 24.054 1.00 91.50 82 LYS A CA 1
ATOM 673 C C . LYS A 1 82 ? -1.213 1.846 22.790 1.00 91.50 82 LYS A C 1
ATOM 675 O O . LYS A 1 82 ? -0.544 2.495 21.984 1.00 91.50 82 LYS A O 1
ATOM 680 N N . ASN A 1 83 ? -1.522 0.565 22.605 1.00 91.38 83 ASN A N 1
ATOM 681 C CA . ASN A 1 83 ? -1.107 -0.188 21.423 1.00 91.38 83 ASN A CA 1
ATOM 682 C C . ASN A 1 83 ? -1.864 0.260 20.173 1.00 91.38 83 ASN A C 1
ATOM 684 O O . ASN A 1 83 ? -1.246 0.404 19.120 1.00 91.38 83 ASN A O 1
ATOM 688 N N . TRP A 1 84 ? -3.158 0.569 20.293 1.00 92.50 84 TRP A N 1
ATOM 689 C CA . TRP A 1 84 ? -3.936 1.142 19.197 1.00 92.50 84 TRP A CA 1
ATOM 690 C C . TRP A 1 84 ? -3.340 2.469 18.719 1.00 92.50 84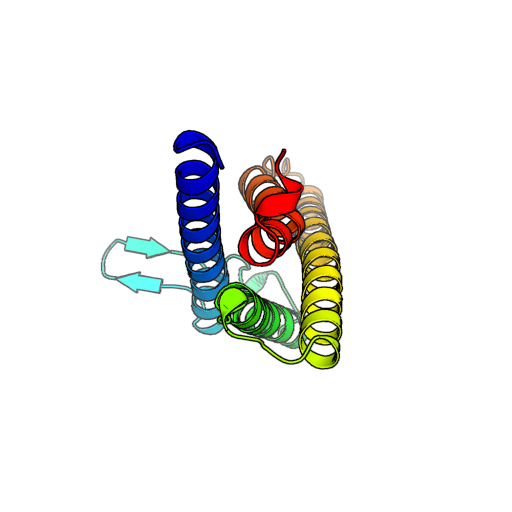 TRP A C 1
ATOM 692 O O . TRP A 1 84 ? -3.074 2.617 17.530 1.00 92.50 84 TRP A O 1
ATOM 702 N N . ARG A 1 85 ? -3.026 3.398 19.634 1.00 92.12 85 ARG A N 1
ATOM 703 C CA . ARG A 1 85 ? -2.392 4.681 19.281 1.00 92.12 85 ARG A CA 1
ATOM 704 C C . ARG A 1 85 ? -1.045 4.497 18.589 1.00 92.12 85 ARG A C 1
ATOM 706 O O . ARG A 1 85 ? -0.759 5.213 17.635 1.00 92.12 85 ARG A O 1
ATOM 713 N N . LYS A 1 86 ? -0.221 3.548 19.048 1.00 94.50 86 LYS A N 1
ATOM 714 C CA . LYS A 1 86 ? 1.067 3.227 18.409 1.00 94.50 86 LYS A CA 1
ATOM 715 C C . LYS A 1 86 ? 0.876 2.685 16.995 1.00 94.50 86 LYS A C 1
ATOM 717 O O . LYS A 1 86 ? 1.528 3.168 16.078 1.00 94.50 86 LYS A O 1
ATOM 722 N N . LEU A 1 87 ? -0.023 1.717 16.813 1.00 93.62 87 LEU A N 1
ATOM 723 C CA . LEU A 1 87 ? -0.318 1.149 15.497 1.00 93.62 87 LEU A CA 1
ATOM 724 C C . LEU A 1 87 ? -0.927 2.196 14.565 1.00 93.62 87 LEU A C 1
ATOM 726 O O . LEU A 1 87 ? -0.542 2.269 13.405 1.00 93.62 87 LEU A O 1
ATOM 730 N N . PHE A 1 88 ? -1.818 3.050 15.067 1.00 93.75 88 PHE A N 1
ATOM 731 C CA . PHE A 1 88 ? -2.403 4.141 14.294 1.00 93.75 88 PHE A CA 1
ATOM 732 C C . PHE A 1 88 ? -1.348 5.179 13.888 1.00 93.75 88 PHE A C 1
ATOM 734 O O . PHE A 1 88 ? -1.302 5.594 12.735 1.00 93.75 88 PHE A O 1
ATOM 741 N N . ALA A 1 89 ? -0.434 5.543 14.792 1.00 95.12 89 ALA A N 1
ATOM 742 C CA . ALA A 1 89 ? 0.705 6.393 14.450 1.00 95.12 89 ALA A CA 1
ATOM 743 C C . ALA A 1 89 ? 1.606 5.737 13.388 1.00 95.12 89 ALA A C 1
ATOM 745 O O . ALA A 1 89 ? 2.039 6.409 12.452 1.00 95.12 89 ALA A O 1
ATOM 746 N N . LEU A 1 90 ? 1.835 4.423 13.490 1.00 96.06 90 LEU A N 1
ATOM 747 C CA . LEU A 1 90 ? 2.575 3.651 12.493 1.00 96.06 90 LEU A CA 1
ATOM 748 C C . LEU A 1 90 ? 1.860 3.647 11.134 1.00 96.06 90 LEU A C 1
ATOM 750 O O . LEU A 1 90 ? 2.511 3.815 10.109 1.00 96.06 90 LEU A O 1
ATOM 754 N N . LEU A 1 91 ? 0.531 3.528 11.117 1.00 95.94 91 LEU A N 1
ATOM 755 C CA . LEU A 1 91 ? -0.289 3.609 9.907 1.00 95.94 91 LEU A CA 1
ATOM 756 C C . LEU A 1 91 ? -0.162 4.983 9.245 1.00 95.94 91 LEU A C 1
ATOM 758 O O . LEU A 1 91 ? 0.027 5.054 8.031 1.00 95.94 91 LEU A O 1
ATOM 762 N N . CYS A 1 92 ? -0.242 6.066 10.019 1.00 96.06 92 CYS A N 1
ATOM 763 C CA . CYS A 1 92 ? -0.041 7.420 9.505 1.00 96.06 92 CYS A CA 1
ATOM 764 C C . CYS A 1 92 ? 1.358 7.578 8.904 1.00 96.06 92 CYS A C 1
ATOM 766 O O . CYS A 1 92 ? 1.490 8.055 7.778 1.00 96.06 92 CYS A O 1
ATOM 768 N N . LEU A 1 93 ? 2.391 7.119 9.618 1.00 96.62 93 LEU A N 1
ATOM 769 C CA . LEU A 1 93 ? 3.769 7.148 9.133 1.00 96.62 93 LEU A CA 1
ATOM 770 C C . LEU A 1 93 ? 3.918 6.362 7.826 1.00 96.62 93 LEU A C 1
ATOM 772 O O . LEU A 1 93 ? 4.468 6.883 6.861 1.00 96.62 93 LEU A O 1
ATOM 776 N N . PHE A 1 94 ? 3.386 5.142 7.766 1.00 96.81 94 PHE A N 1
ATOM 777 C CA . PHE A 1 94 ? 3.425 4.315 6.562 1.00 96.81 94 PHE A CA 1
ATOM 778 C C . PHE A 1 94 ? 2.666 4.974 5.408 1.00 96.81 94 PHE A C 1
ATOM 780 O O . PHE A 1 94 ? 3.155 4.977 4.289 1.00 96.81 94 PHE A O 1
ATOM 787 N N . SER A 1 95 ? 1.523 5.609 5.663 1.00 95.38 95 SER A N 1
ATOM 788 C CA . SER A 1 95 ? 0.763 6.317 4.622 1.00 95.38 95 SER A CA 1
ATOM 789 C C . SER A 1 95 ? 1.552 7.503 4.048 1.00 95.38 95 SER A C 1
ATOM 791 O O . SER A 1 95 ? 1.543 7.726 2.839 1.00 95.38 95 SER A O 1
ATOM 793 N N . ILE A 1 96 ? 2.293 8.229 4.894 1.00 94.94 96 ILE A N 1
ATOM 794 C CA . ILE A 1 96 ? 3.190 9.313 4.464 1.00 94.94 96 ILE A CA 1
ATOM 795 C C . ILE A 1 96 ? 4.359 8.753 3.648 1.00 94.94 96 ILE A C 1
ATOM 797 O O . ILE A 1 96 ? 4.630 9.241 2.554 1.00 94.94 96 ILE A O 1
ATOM 801 N N . VAL A 1 97 ? 5.035 7.712 4.140 1.00 95.38 97 VAL A N 1
ATOM 802 C CA . VAL A 1 97 ? 6.138 7.064 3.412 1.00 95.38 97 VAL A CA 1
ATOM 803 C C . VAL A 1 97 ? 5.654 6.543 2.058 1.00 95.38 97 VAL A C 1
ATOM 805 O O . VAL A 1 97 ? 6.307 6.779 1.046 1.00 95.38 97 VAL A O 1
ATOM 808 N N . PHE A 1 98 ? 4.473 5.925 2.008 1.00 95.00 98 PHE A N 1
ATOM 809 C CA . PHE A 1 98 ? 3.854 5.460 0.769 1.00 95.00 98 PHE A CA 1
ATOM 810 C C . PHE A 1 98 ? 3.631 6.611 -0.216 1.00 95.00 98 PHE A C 1
ATOM 812 O O . PHE A 1 98 ? 3.922 6.469 -1.403 1.00 95.00 98 PHE A O 1
ATOM 819 N N . ALA A 1 99 ? 3.185 7.774 0.265 1.00 93.69 99 ALA A N 1
ATOM 820 C CA . ALA A 1 99 ? 3.046 8.955 -0.576 1.00 93.69 99 ALA A CA 1
ATOM 821 C C . ALA A 1 99 ? 4.382 9.388 -1.200 1.00 93.69 99 ALA A C 1
ATOM 823 O O . ALA A 1 99 ? 4.449 9.623 -2.408 1.00 93.69 99 ALA A O 1
ATOM 824 N N . PHE A 1 100 ? 5.456 9.430 -0.407 1.00 93.31 100 PHE A N 1
ATOM 825 C CA . PHE A 1 100 ? 6.798 9.735 -0.908 1.00 93.31 100 PHE A CA 1
ATOM 826 C C . PHE A 1 100 ? 7.298 8.702 -1.918 1.00 93.31 100 PHE A C 1
ATOM 828 O O . PHE A 1 100 ? 7.884 9.092 -2.928 1.00 93.31 100 PHE A O 1
ATOM 835 N N . VAL A 1 101 ? 7.040 7.411 -1.692 1.00 91.56 101 VAL A N 1
ATOM 836 C CA . VAL A 1 101 ? 7.375 6.345 -2.647 1.00 91.56 101 VAL A CA 1
ATOM 837 C C . VAL A 1 101 ? 6.660 6.579 -3.981 1.00 91.56 101 VAL A C 1
ATOM 839 O O . VAL A 1 101 ? 7.317 6.612 -5.019 1.00 91.56 101 VAL A O 1
ATOM 842 N N . MET A 1 102 ? 5.347 6.839 -3.967 1.00 92.50 102 MET A N 1
ATOM 843 C CA . MET A 1 102 ? 4.578 7.113 -5.190 1.00 92.50 102 MET A CA 1
ATOM 844 C C . MET A 1 102 ? 5.105 8.341 -5.942 1.00 92.50 102 MET A C 1
ATOM 846 O O . MET A 1 102 ? 5.285 8.292 -7.157 1.00 92.50 102 MET A O 1
ATOM 850 N N . ILE A 1 103 ? 5.393 9.438 -5.234 1.00 90.38 103 ILE A N 1
ATOM 851 C CA . ILE A 1 103 ? 5.959 10.652 -5.843 1.00 90.38 103 ILE A CA 1
ATOM 852 C C . ILE A 1 103 ? 7.338 10.360 -6.446 1.00 90.38 103 ILE A C 1
ATOM 854 O O . ILE A 1 103 ? 7.608 10.751 -7.582 1.00 90.38 103 ILE A O 1
ATOM 858 N N . SER A 1 104 ? 8.199 9.649 -5.715 1.00 88.50 104 SER A N 1
ATOM 859 C CA . SER A 1 104 ? 9.553 9.315 -6.169 1.00 88.50 104 SER A CA 1
ATOM 860 C C . SER A 1 104 ? 9.523 8.432 -7.414 1.00 88.50 104 SER A C 1
ATOM 862 O O . SER A 1 104 ? 10.279 8.665 -8.353 1.00 88.50 104 SER A O 1
ATOM 864 N N . GLU A 1 105 ? 8.600 7.471 -7.471 1.00 86.75 105 GLU A N 1
ATOM 865 C CA . GLU A 1 105 ? 8.399 6.606 -8.632 1.00 86.75 105 GLU A CA 1
ATOM 866 C C . GLU A 1 105 ? 7.987 7.402 -9.874 1.00 86.75 105 GLU A C 1
ATOM 868 O O . GLU A 1 105 ? 8.550 7.218 -10.956 1.00 86.75 105 GLU A O 1
ATOM 873 N N . VAL A 1 106 ? 7.030 8.322 -9.723 1.00 88.81 106 VAL A N 1
ATOM 874 C CA . VAL A 1 106 ? 6.599 9.210 -10.810 1.00 88.81 106 VAL A CA 1
ATOM 875 C C . VAL A 1 106 ? 7.755 10.085 -11.285 1.00 88.81 106 VAL A C 1
ATOM 877 O O . VAL A 1 106 ? 7.965 10.217 -12.492 1.00 88.81 106 VAL A O 1
ATOM 880 N N . MET A 1 107 ? 8.532 10.646 -10.357 1.00 87.75 107 MET A N 1
ATOM 881 C CA . MET A 1 107 ? 9.695 11.473 -10.679 1.00 87.75 107 MET A CA 1
ATOM 882 C C . MET A 1 107 ? 10.774 10.686 -11.423 1.00 87.75 107 MET A C 1
ATOM 884 O O . MET A 1 107 ? 11.283 11.162 -12.437 1.00 87.75 107 MET A O 1
ATOM 888 N N . ALA A 1 108 ? 11.084 9.470 -10.979 1.00 85.25 108 ALA A N 1
ATOM 889 C CA . ALA A 1 108 ? 12.064 8.613 -11.633 1.00 85.25 108 ALA A CA 1
ATOM 890 C C . ALA A 1 108 ? 11.601 8.181 -13.037 1.00 85.25 108 ALA A C 1
ATOM 892 O O . ALA A 1 108 ? 12.374 8.274 -13.991 1.00 85.25 108 ALA A O 1
ATOM 893 N N . LYS A 1 109 ? 10.321 7.824 -13.218 1.00 84.38 109 LYS A N 1
ATOM 894 C CA . LYS A 1 109 ? 9.750 7.533 -14.549 1.00 84.38 109 LYS A CA 1
ATOM 895 C C . LYS A 1 109 ? 9.787 8.751 -15.471 1.00 84.38 109 LYS A C 1
ATOM 897 O O . LYS A 1 109 ? 10.106 8.619 -16.651 1.00 84.38 109 LYS A O 1
ATOM 902 N N . ASN A 1 110 ? 9.504 9.939 -14.938 1.00 86.81 110 ASN A N 1
ATOM 903 C CA . ASN A 1 110 ? 9.584 11.184 -15.696 1.00 86.81 110 ASN A CA 1
ATOM 904 C C . ASN A 1 110 ? 11.026 11.512 -16.114 1.00 86.81 110 ASN A C 1
ATOM 906 O O . ASN A 1 110 ? 11.263 11.907 -17.253 1.00 86.81 110 ASN A O 1
ATOM 910 N N . TYR A 1 111 ? 11.994 11.295 -15.221 1.00 85.81 111 TYR A N 1
ATOM 911 C CA . TYR A 1 111 ? 13.412 11.494 -15.511 1.00 85.81 111 TYR A CA 1
ATOM 912 C C . TYR A 1 111 ? 13.904 10.565 -16.631 1.00 85.81 111 TYR A C 1
ATOM 914 O O . TYR A 1 111 ? 14.525 11.034 -17.584 1.00 85.81 111 TYR A O 1
ATOM 922 N N . ILE A 1 112 ? 13.554 9.273 -16.571 1.00 83.88 112 ILE A N 1
ATOM 923 C CA . ILE A 1 112 ? 13.899 8.285 -17.608 1.00 83.88 112 ILE A CA 1
ATOM 924 C C . ILE A 1 112 ? 13.257 8.652 -18.954 1.00 83.88 112 ILE A C 1
ATOM 926 O O . ILE A 1 112 ? 13.935 8.655 -19.982 1.00 83.88 112 ILE A O 1
ATOM 930 N N . ALA A 1 113 ? 11.969 9.012 -18.964 1.00 85.31 113 ALA A N 1
ATOM 931 C CA . ALA A 1 113 ? 11.277 9.407 -20.191 1.00 85.31 113 ALA A CA 1
ATOM 932 C C . ALA A 1 113 ? 11.928 10.637 -20.844 1.00 85.31 113 ALA A C 1
ATOM 934 O O . ALA A 1 113 ? 12.155 10.647 -22.058 1.00 85.31 113 ALA A O 1
ATOM 935 N N . ASN A 1 114 ? 12.294 11.634 -20.032 1.00 85.75 114 ASN A N 1
ATOM 936 C CA . ASN A 1 114 ? 12.965 12.844 -20.494 1.00 85.75 114 ASN A CA 1
ATOM 937 C C . ASN A 1 114 ? 14.369 12.551 -21.051 1.00 85.75 114 ASN A C 1
ATOM 939 O O . ASN A 1 114 ? 14.728 13.067 -22.108 1.00 85.75 114 ASN A O 1
ATOM 943 N N . ALA A 1 115 ? 15.137 11.667 -20.402 1.00 85.25 115 ALA A N 1
ATOM 944 C CA . ALA A 1 115 ? 16.431 11.208 -20.912 1.00 85.25 115 ALA A CA 1
ATOM 945 C C . ALA A 1 115 ? 16.297 10.508 -22.278 1.00 85.25 115 ALA A C 1
ATOM 947 O O . ALA A 1 115 ? 17.117 10.718 -23.171 1.00 85.25 115 ALA A O 1
ATOM 948 N N . ALA A 1 116 ? 15.213 9.755 -22.481 1.00 84.62 116 ALA A N 1
ATOM 949 C CA . ALA A 1 116 ? 14.874 9.134 -23.760 1.00 84.62 116 ALA A CA 1
ATOM 950 C C . ALA A 1 116 ? 14.271 10.111 -24.798 1.00 84.62 116 ALA A C 1
ATOM 952 O O . ALA A 1 116 ? 13.896 9.681 -25.886 1.00 84.62 116 ALA A O 1
ATOM 953 N N . LYS A 1 117 ? 14.154 11.415 -24.491 1.00 84.62 117 LYS A N 1
ATOM 954 C CA . LYS A 1 117 ? 13.460 12.432 -25.314 1.00 84.62 117 LYS A CA 1
ATOM 955 C C . LYS A 1 117 ? 12.006 12.065 -25.643 1.00 84.62 117 LYS A C 1
ATOM 957 O O . LYS A 1 117 ? 11.457 12.477 -26.665 1.00 84.62 117 LYS A O 1
ATOM 962 N N . THR A 1 118 ? 11.368 11.305 -24.759 1.00 82.62 118 THR A N 1
ATOM 963 C CA . THR A 1 118 ? 9.963 10.898 -24.863 1.00 82.62 118 THR A CA 1
ATOM 964 C C . THR A 1 118 ? 9.122 11.610 -23.806 1.00 82.62 118 THR A C 1
ATOM 966 O O . THR A 1 118 ? 9.622 12.029 -22.763 1.00 82.62 118 THR A O 1
ATOM 969 N N . LYS A 1 119 ? 7.820 11.781 -24.061 1.00 76.38 119 LYS A N 1
ATOM 970 C CA . LYS A 1 119 ? 6.912 12.358 -23.061 1.00 76.38 119 LYS A CA 1
ATOM 971 C C . LYS A 1 119 ? 6.568 11.309 -22.008 1.00 76.38 119 LYS A C 1
ATOM 973 O O . LYS A 1 119 ? 6.135 10.210 -22.351 1.00 76.38 119 LYS A O 1
ATOM 978 N N . AL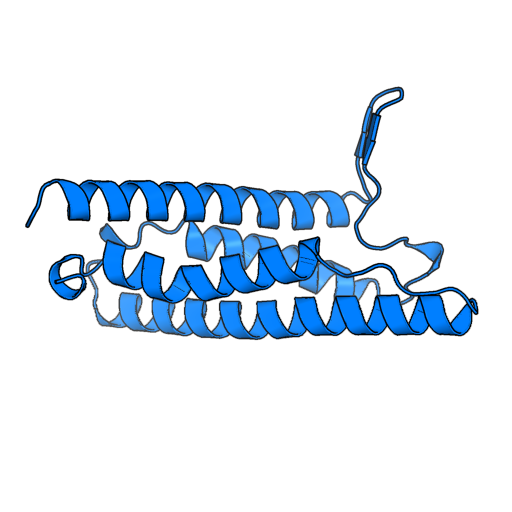A A 1 120 ? 6.701 11.672 -20.735 1.00 72.62 120 ALA A N 1
ATOM 979 C CA . ALA A 1 120 ? 6.253 10.828 -19.639 1.00 72.62 120 ALA A CA 1
ATOM 980 C C . ALA A 1 120 ? 4.732 10.624 -19.695 1.00 72.62 120 ALA A C 1
ATOM 982 O O . ALA A 1 120 ? 3.963 11.558 -19.941 1.00 72.62 120 ALA A O 1
ATOM 983 N N . ARG A 1 121 ? 4.289 9.388 -19.461 1.00 76.62 121 ARG A N 1
ATOM 984 C CA . ARG A 1 121 ? 2.865 9.057 -19.368 1.00 76.62 121 ARG A CA 1
ATOM 985 C C . ARG A 1 121 ? 2.280 9.640 -18.079 1.00 76.62 121 ARG A C 1
ATOM 987 O O . ARG A 1 121 ? 2.936 9.625 -17.042 1.00 76.62 121 ARG A O 1
ATOM 994 N N . ILE A 1 122 ? 1.030 10.103 -18.134 1.00 81.31 122 ILE A N 1
ATOM 995 C CA . ILE A 1 122 ? 0.319 10.621 -16.957 1.00 81.31 122 ILE A CA 1
ATOM 996 C C . ILE A 1 122 ? 0.225 9.509 -15.890 1.00 81.31 122 ILE A C 1
ATOM 998 O O . ILE A 1 122 ? -0.280 8.424 -16.199 1.00 81.31 122 ILE A O 1
ATOM 1002 N N . PRO A 1 123 ? 0.666 9.757 -14.643 1.00 87.12 123 PRO A N 1
ATOM 1003 C CA . PRO A 1 123 ? 0.771 8.746 -13.589 1.00 87.12 123 PRO A CA 1
ATOM 1004 C C . PRO A 1 123 ? -0.566 8.518 -12.864 1.00 87.12 123 PRO A C 1
ATOM 1006 O O . PRO A 1 123 ? -0.667 8.617 -11.641 1.00 87.12 123 PRO A O 1
ATOM 1009 N N . VAL A 1 124 ? -1.631 8.244 -13.623 1.00 88.25 124 VAL A N 1
ATOM 1010 C CA . VAL A 1 124 ? -2.995 8.112 -13.080 1.00 88.25 124 VAL A CA 1
ATOM 1011 C C . VAL A 1 124 ? -3.069 7.005 -12.028 1.00 88.25 124 VAL A C 1
ATOM 1013 O O . VAL A 1 124 ? -3.683 7.186 -10.981 1.00 88.25 124 VAL A O 1
ATOM 1016 N N . PHE A 1 125 ? -2.409 5.871 -12.274 1.00 88.00 125 PHE A N 1
ATOM 1017 C CA . PHE A 1 125 ? -2.436 4.734 -11.356 1.00 88.00 125 PHE A CA 1
ATOM 1018 C C . PHE A 1 125 ? -1.774 5.062 -10.011 1.00 88.00 125 PHE A C 1
ATOM 1020 O O . PHE A 1 125 ? -2.352 4.794 -8.962 1.00 88.00 125 PHE A O 1
ATOM 1027 N N . GLN A 1 126 ? -0.611 5.718 -10.030 1.00 89.81 126 GLN A N 1
ATOM 1028 C CA . GLN A 1 126 ? 0.090 6.155 -8.821 1.00 89.81 126 GLN A CA 1
ATOM 1029 C C . GLN A 1 126 ? -0.733 7.177 -8.034 1.00 89.81 126 GLN A C 1
ATOM 1031 O O . GLN A 1 126 ? -0.793 7.101 -6.809 1.00 89.81 126 GLN A O 1
ATOM 1036 N N . ALA A 1 127 ? -1.414 8.098 -8.723 1.00 90.06 127 ALA A N 1
ATOM 1037 C CA . ALA A 1 127 ? -2.306 9.053 -8.074 1.00 90.06 127 ALA A CA 1
ATOM 1038 C C . ALA A 1 127 ? -3.478 8.349 -7.366 1.00 90.06 127 ALA A C 1
ATOM 1040 O O . ALA A 1 127 ? -3.779 8.665 -6.217 1.00 90.06 127 ALA A O 1
ATOM 1041 N N . ILE A 1 128 ? -4.105 7.355 -8.006 1.00 92.81 128 ILE A N 1
ATOM 1042 C CA . ILE A 1 128 ? -5.174 6.556 -7.384 1.00 92.81 128 ILE A CA 1
ATOM 1043 C C . ILE A 1 128 ? -4.656 5.839 -6.132 1.00 92.81 128 ILE A C 1
ATOM 1045 O O . ILE A 1 128 ? -5.299 5.905 -5.086 1.00 92.81 128 ILE A O 1
ATOM 1049 N N . LEU A 1 129 ? -3.488 5.192 -6.215 1.00 93.44 129 LEU A N 1
ATOM 1050 C CA . LEU A 1 129 ? -2.876 4.506 -5.074 1.00 93.44 129 LEU A CA 1
ATOM 1051 C C . LEU A 1 129 ? -2.563 5.470 -3.925 1.00 93.44 129 LEU A C 1
ATOM 1053 O O . LEU A 1 129 ? -2.820 5.144 -2.769 1.00 93.44 129 LEU A O 1
ATOM 1057 N N . LEU A 1 130 ? -2.051 6.662 -4.237 1.00 93.50 130 LEU A N 1
ATOM 1058 C CA . LEU A 1 130 ? -1.775 7.713 -3.262 1.00 93.50 130 LEU A CA 1
ATOM 1059 C C . LEU A 1 130 ? -3.044 8.120 -2.502 1.00 93.50 130 LEU A C 1
ATOM 1061 O O . LEU A 1 130 ? -3.054 8.122 -1.272 1.00 93.50 130 LEU A O 1
ATOM 1065 N N . PHE A 1 131 ? -4.124 8.442 -3.217 1.00 93.69 131 PHE A N 1
ATOM 1066 C CA . PHE A 1 131 ? -5.382 8.830 -2.576 1.00 93.69 131 PHE A CA 1
ATOM 1067 C C . PHE A 1 131 ? -5.995 7.678 -1.778 1.00 93.69 131 PHE A C 1
ATOM 1069 O O . PHE A 1 131 ? -6.482 7.896 -0.668 1.00 93.69 131 PHE A O 1
ATOM 1076 N N . ALA A 1 132 ? -5.925 6.451 -2.298 1.00 94.56 132 ALA A N 1
ATOM 1077 C CA . ALA A 1 132 ? -6.384 5.268 -1.583 1.00 94.56 132 ALA A CA 1
ATOM 1078 C C . ALA A 1 132 ? -5.591 5.038 -0.284 1.00 94.56 132 ALA A C 1
ATOM 1080 O O . ALA A 1 132 ? -6.202 4.729 0.739 1.00 94.56 132 ALA A O 1
ATOM 1081 N N . ALA A 1 133 ? -4.270 5.252 -0.291 1.00 95.00 133 ALA A N 1
ATOM 1082 C CA . ALA A 1 133 ? -3.414 5.169 0.894 1.00 95.00 133 ALA A CA 1
ATOM 1083 C C . ALA A 1 133 ? -3.780 6.229 1.942 1.00 95.00 133 ALA A C 1
ATOM 1085 O O . ALA A 1 133 ? -4.003 5.906 3.107 1.00 95.00 133 ALA A O 1
ATOM 1086 N N . LEU A 1 134 ? -3.918 7.493 1.529 1.00 94.25 134 LEU A N 1
ATOM 1087 C CA . LEU A 1 134 ? -4.307 8.581 2.433 1.00 94.25 134 LEU A CA 1
ATOM 1088 C C . LEU A 1 134 ? -5.707 8.363 3.023 1.00 94.25 134 LEU A C 1
ATOM 1090 O O . LEU A 1 134 ? -5.932 8.642 4.200 1.00 94.25 134 LEU A O 1
ATOM 1094 N N . GLY A 1 135 ? -6.625 7.789 2.240 1.00 93.81 135 GLY A N 1
ATOM 1095 C CA . GLY A 1 135 ? -7.961 7.401 2.692 1.00 93.81 135 GLY A CA 1
ATOM 1096 C C . GLY A 1 135 ? -7.974 6.313 3.772 1.00 93.81 135 GLY A C 1
ATOM 1097 O O . GLY A 1 135 ? -8.972 6.187 4.486 1.00 93.81 135 GLY A O 1
ATOM 1098 N N . GLN A 1 136 ? -6.885 5.556 3.962 1.00 93.75 136 GLN A N 1
ATOM 1099 C CA . GLN A 1 136 ? -6.813 4.543 5.022 1.00 93.75 136 GLN A CA 1
ATOM 1100 C C . GLN A 1 136 ? -6.844 5.163 6.420 1.00 93.75 136 GLN A C 1
ATOM 1102 O O . GLN A 1 136 ? -7.429 4.572 7.323 1.00 93.75 136 GLN A O 1
ATOM 1107 N N . ILE A 1 137 ? -6.276 6.360 6.600 1.00 93.12 137 ILE A N 1
ATOM 1108 C CA . ILE A 1 137 ? -6.241 7.047 7.898 1.00 93.12 137 ILE A CA 1
ATOM 1109 C C . ILE A 1 137 ? -7.663 7.297 8.434 1.00 93.12 137 ILE A C 1
ATOM 1111 O O . ILE A 1 137 ? -7.988 6.754 9.494 1.00 93.12 137 ILE A O 1
ATOM 1115 N N . PRO A 1 138 ? -8.540 8.052 7.737 1.00 92.38 138 PRO A N 1
ATOM 1116 C CA . PRO A 1 138 ? -9.902 8.269 8.216 1.00 92.38 138 PRO A CA 1
ATOM 1117 C C . PRO A 1 138 ? -10.717 6.972 8.232 1.00 92.38 138 PRO A C 1
ATOM 1119 O O . PRO A 1 138 ? -11.468 6.743 9.175 1.00 92.38 138 PRO A O 1
ATOM 1122 N N . THR A 1 139 ? -10.536 6.079 7.252 1.00 91.44 139 THR A N 1
ATOM 1123 C CA . THR A 1 139 ? -11.280 4.810 7.205 1.00 91.44 139 THR A CA 1
ATOM 1124 C C . THR A 1 139 ? -11.049 3.976 8.462 1.00 91.44 139 THR A C 1
ATOM 1126 O O . THR A 1 139 ? -12.000 3.545 9.110 1.00 91.44 139 THR A O 1
ATOM 1129 N N . LEU A 1 140 ? -9.788 3.768 8.841 1.00 91.25 140 LEU A N 1
ATOM 1130 C CA . LEU A 1 140 ? -9.432 2.948 9.997 1.00 91.25 140 LEU A CA 1
ATOM 1131 C C . LEU A 1 140 ? -9.749 3.639 11.324 1.00 91.25 140 LEU A C 1
ATOM 1133 O O . LEU A 1 140 ? -10.082 2.963 12.300 1.00 91.25 140 LEU A O 1
ATOM 1137 N N . LEU A 1 141 ? -9.714 4.974 11.350 1.00 91.00 141 LEU A N 1
ATOM 1138 C CA . LEU A 1 141 ? -10.169 5.758 12.492 1.00 91.00 141 LEU A CA 1
ATOM 1139 C C . LEU A 1 141 ? -11.664 5.532 12.760 1.00 91.00 141 LEU A C 1
ATOM 1141 O O . LEU A 1 141 ? -12.038 5.179 13.878 1.00 91.00 141 LEU A O 1
ATOM 1145 N N . PHE A 1 142 ? -12.502 5.661 11.729 1.00 89.69 142 PHE A N 1
ATOM 1146 C CA . PHE A 1 142 ? -13.956 5.523 11.844 1.00 89.69 142 PHE A CA 1
ATOM 1147 C C . PHE A 1 142 ? -14.429 4.078 11.998 1.00 89.69 142 PHE A C 1
ATOM 1149 O O . PHE A 1 142 ? -15.481 3.837 12.577 1.00 89.69 142 PHE A O 1
ATOM 1156 N N . VAL A 1 143 ? -13.647 3.094 11.549 1.00 86.25 143 VAL A N 1
ATOM 1157 C CA . VAL A 1 143 ? -13.907 1.682 11.871 1.00 86.25 143 VAL A CA 1
ATOM 1158 C C . VAL A 1 143 ? -13.801 1.436 13.379 1.00 86.25 143 VAL A C 1
ATOM 1160 O O . VAL A 1 143 ? -14.605 0.694 13.938 1.00 86.25 143 VAL A O 1
ATOM 1163 N N . ARG A 1 144 ? -12.831 2.065 14.059 1.00 83.75 144 ARG A N 1
ATOM 1164 C CA . ARG A 1 144 ? -12.668 1.924 15.513 1.00 83.75 144 ARG A CA 1
ATOM 1165 C C . ARG A 1 144 ? -13.642 2.797 16.301 1.00 83.75 144 ARG A C 1
ATOM 1167 O O . ARG A 1 144 ? -14.147 2.338 17.321 1.00 83.75 144 ARG A O 1
ATOM 1174 N N . LYS A 1 145 ? -13.842 4.039 15.860 1.00 84.25 145 LYS A N 1
ATOM 1175 C CA . LYS A 1 145 ? -14.687 5.046 16.514 1.00 84.25 145 LYS A CA 1
ATOM 1176 C C . LYS A 1 145 ? -15.785 5.502 15.560 1.00 84.25 145 LYS A C 1
ATOM 1178 O O . LYS A 1 145 ? -15.709 6.602 15.006 1.00 84.25 145 LYS A O 1
ATOM 1183 N N . PRO A 1 146 ? -16.771 4.632 15.292 1.00 80.88 146 PRO A N 1
ATOM 1184 C CA . PRO A 1 146 ? -17.833 4.932 14.344 1.00 80.88 146 PRO A CA 1
ATOM 1185 C C . PRO A 1 146 ? -18.668 6.144 14.786 1.00 80.88 146 PRO A C 1
ATOM 1187 O O . PRO A 1 146 ? -19.250 6.819 13.944 1.00 80.88 146 PRO A O 1
ATOM 1190 N N . GLU A 1 147 ? -18.704 6.452 16.085 1.00 78.62 147 GLU A N 1
ATOM 1191 C CA . GLU A 1 147 ? -19.399 7.599 16.679 1.00 78.62 147 GLU A CA 1
ATOM 1192 C C . GLU A 1 147 ? -18.852 8.968 16.247 1.00 78.62 147 GLU A C 1
ATOM 1194 O O . GLU A 1 147 ? -19.485 9.982 16.502 1.00 78.62 147 GLU A O 1
ATOM 1199 N N . TRP A 1 148 ? -17.693 9.023 15.585 1.00 79.19 148 TRP A N 1
ATOM 1200 C CA . TRP A 1 148 ? -17.098 10.271 15.088 1.00 79.19 148 TRP A CA 1
ATOM 1201 C C . TRP A 1 148 ? -17.524 10.636 13.658 1.00 79.19 148 TRP 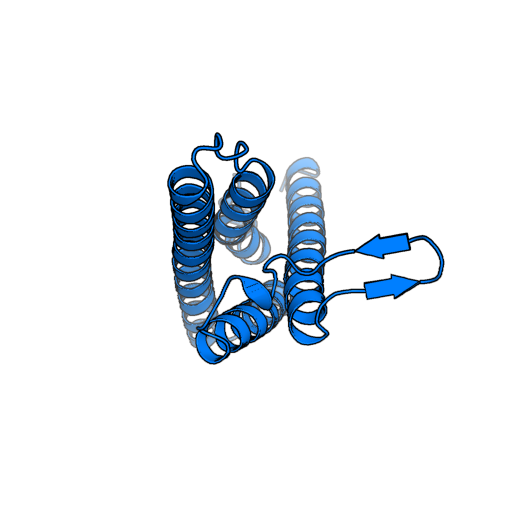A C 1
ATOM 1203 O O . TRP A 1 148 ? -16.973 11.570 13.082 1.00 79.19 148 TRP A O 1
ATOM 1213 N N . VAL A 1 149 ? -18.458 9.881 13.071 1.00 73.12 149 VAL A N 1
ATOM 1214 C CA . VAL A 1 149 ? -18.961 10.081 11.698 1.00 73.12 149 VAL A CA 1
ATOM 1215 C C . VAL A 1 149 ? -20.230 10.957 11.656 1.00 73.12 149 VAL A C 1
ATOM 1217 O O . VAL A 1 149 ? -20.727 11.232 10.566 1.00 73.12 149 VAL A O 1
ATOM 1220 N N . ASP A 1 150 ? -20.758 11.370 12.814 1.00 58.78 150 ASP A N 1
ATOM 1221 C CA . ASP A 1 150 ? -21.979 12.189 12.932 1.00 58.78 150 ASP A CA 1
ATOM 1222 C C . ASP A 1 150 ? -21.829 13.615 12.365 1.00 58.78 150 ASP A C 1
ATOM 1224 O O . ASP A 1 150 ? -20.777 14.259 12.594 1.00 58.78 150 ASP A O 1
#

Sequence (150 aa):
MHPSTLRGIRYARYASYLFAALIAALGVLDLVGGWAWGSFHIPPRWQPETVHYPLALQMECWFFIFYALLIIAPWEKIQDEKNWRKLFALLCLFSIVFAFVMISEVMAKNYIANAAKTKARIPVFQAILLFAALGQIPTLLFVRKPEWVD

Foldseek 3Di:
DDPVLVVVLVVLLVLLLVLLVVLLVLLVCQVVQWDDDPPDTGGRLDHPVQDPCVVVSNVSSVLSNVLSCLSNPPLQPPPDPVVSVVSLVVLVVSLVVLLVVLVVSQVSQCVVCVVVVHHRDDSVVSVVSNVSSVSSNVSSVCNNVVVVVD

pLDDT: mean 86.86, std 8.68, range [58.53, 97.06]